Protein AF-A0A7V8YL99-F1 (afdb_monomer)

Mean predicted aligned error: 10.99 Å

Radius of gyration: 17.75 Å; Cα contacts (8 Å, |Δi|>4): 63; chains: 1; bounding box: 32×16×56 Å

Sequence (73 aa):
FGPRRPAAGFSGYRTPVPGLFLTGSGTHPIAGINGLPGKNAADTMIKYFRKEDREGKATHALAESRSQEASET

Foldseek 3Di:
DDCQWPHNPCQQQDDPDPLHGDFDPGHPDDDDDDCVRVVSRVVSNVVSVVVVCVVDNVVPVVVVVVVVVVVPD

Structure (mmCIF, N/CA/C/O backbone):
data_AF-A0A7V8YL99-F1
#
_entry.id   AF-A0A7V8YL99-F1
#
loop_
_atom_site.group_PDB
_atom_site.id
_atom_site.type_symbol
_atom_site.label_atom_id
_atom_site.label_alt_id
_atom_site.label_comp_id
_atom_site.label_asym_id
_atom_site.label_entity_id
_atom_site.label_seq_id
_atom_site.pdbx_PDB_ins_code
_atom_site.Cartn_x
_atom_site.Cartn_y
_atom_site.Cartn_z
_atom_site.occupancy
_atom_site.B_iso_or_equiv
_atom_site.auth_seq_id
_atom_site.auth_comp_id
_atom_site.auth_asym_id
_atom_site.auth_atom_id
_atom_site.pdbx_PDB_model_num
ATOM 1 N N . PHE A 1 1 ? 7.694 6.040 -15.099 1.00 57.09 1 PHE A N 1
ATOM 2 C CA . PHE A 1 1 ? 7.182 6.620 -13.839 1.00 57.09 1 PHE A CA 1
ATOM 3 C C . PHE A 1 1 ? 5.728 7.045 -13.994 1.00 57.09 1 PHE A C 1
ATOM 5 O O . PHE A 1 1 ? 5.438 8.225 -14.083 1.00 57.09 1 PHE A O 1
ATOM 12 N N . GLY A 1 2 ? 4.805 6.090 -14.130 1.00 62.12 2 GLY A N 1
ATOM 13 C CA . GLY A 1 2 ? 3.403 6.414 -14.414 1.00 62.12 2 GLY A CA 1
ATOM 14 C C . GLY A 1 2 ? 2.543 6.364 -13.149 1.00 62.12 2 GLY A C 1
ATOM 15 O O . GLY A 1 2 ? 2.700 5.410 -12.385 1.00 62.12 2 GLY A O 1
ATOM 16 N N . PRO A 1 3 ? 1.583 7.287 -12.956 1.00 70.56 3 PRO A N 1
ATOM 17 C CA . PRO A 1 3 ? 0.670 7.295 -11.807 1.00 70.56 3 PRO A CA 1
ATOM 18 C C . PRO A 1 3 ? -0.340 6.134 -11.818 1.00 70.56 3 PRO A C 1
ATOM 20 O O . PRO A 1 3 ? -1.198 6.058 -10.948 1.00 70.56 3 PRO A O 1
ATOM 23 N N . ARG A 1 4 ? -0.273 5.237 -12.812 1.00 74.06 4 ARG A N 1
ATOM 24 C CA . ARG A 1 4 ? -1.159 4.073 -12.984 1.00 74.06 4 ARG A CA 1
ATOM 25 C C . ARG A 1 4 ? -0.442 2.739 -12.777 1.00 74.06 4 ARG A C 1
ATOM 27 O O . ARG A 1 4 ? -0.894 1.718 -13.277 1.00 74.06 4 ARG A O 1
ATOM 34 N N . ARG A 1 5 ? 0.721 2.744 -12.127 1.00 74.38 5 ARG A N 1
ATOM 35 C CA . ARG A 1 5 ? 1.427 1.506 -11.784 1.00 74.38 5 ARG A CA 1
ATOM 36 C C . ARG A 1 5 ? 0.918 0.958 -10.449 1.00 74.38 5 ARG A C 1
ATOM 38 O O . ARG A 1 5 ? 0.762 1.763 -9.528 1.00 74.38 5 ARG A O 1
ATOM 45 N N . PRO A 1 6 ? 0.734 -0.368 -10.310 1.00 73.06 6 PRO A N 1
ATOM 46 C CA . PRO A 1 6 ? 0.941 -1.430 -11.312 1.00 73.06 6 PRO A CA 1
ATOM 47 C C . PRO A 1 6 ? -0.216 -1.596 -12.314 1.00 73.06 6 PRO A C 1
ATOM 49 O O . PRO A 1 6 ? 0.005 -2.099 -13.410 1.00 73.06 6 PRO A O 1
ATOM 52 N N . ALA A 1 7 ? -1.411 -1.118 -11.971 1.00 78.19 7 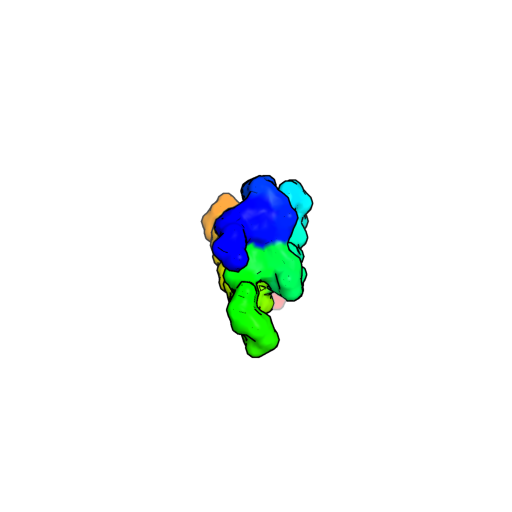ALA A N 1
ATOM 53 C CA . ALA A 1 7 ? -2.569 -1.011 -12.854 1.00 78.19 7 ALA A CA 1
ATOM 54 C C . ALA A 1 7 ? -3.356 0.272 -12.527 1.00 78.19 7 ALA A C 1
ATOM 56 O O . ALA A 1 7 ? -3.149 0.898 -11.479 1.00 78.19 7 ALA A O 1
ATOM 57 N N . ALA A 1 8 ? -4.263 0.684 -13.415 1.00 76.00 8 ALA A N 1
ATOM 58 C CA . ALA A 1 8 ? -5.132 1.831 -13.157 1.00 76.00 8 ALA A CA 1
ATOM 59 C C . ALA A 1 8 ? -5.936 1.614 -11.860 1.00 76.00 8 ALA A C 1
ATOM 61 O O . ALA A 1 8 ? -6.514 0.552 -11.659 1.00 76.00 8 ALA A O 1
ATOM 62 N N . GLY A 1 9 ? -5.924 2.603 -10.961 1.00 76.12 9 GLY A N 1
ATOM 63 C CA . GLY A 1 9 ? -6.575 2.517 -9.646 1.00 76.12 9 GLY A CA 1
ATOM 64 C C . GLY A 1 9 ? -5.735 1.881 -8.528 1.00 76.12 9 GLY A C 1
ATOM 65 O O . GLY A 1 9 ? -6.075 2.049 -7.363 1.00 76.12 9 GLY A O 1
ATOM 66 N N . PHE A 1 10 ? -4.603 1.240 -8.841 1.00 76.38 10 PHE A N 1
ATOM 67 C CA . PHE A 1 10 ? -3.748 0.555 -7.852 1.00 76.38 10 PHE A CA 1
ATOM 68 C C . PHE A 1 10 ? -2.533 1.377 -7.389 1.00 76.38 10 PHE A C 1
ATOM 70 O O . PHE A 1 10 ? -1.683 0.886 -6.647 1.00 76.38 10 PHE A O 1
ATOM 77 N N . SER A 1 11 ? -2.428 2.642 -7.796 1.00 76.06 11 SER A N 1
ATOM 78 C CA . SER A 1 11 ? -1.323 3.522 -7.390 1.00 76.06 11 SER A CA 1
ATOM 79 C C . SER A 1 11 ? -1.425 4.040 -5.957 1.00 76.06 11 SER A C 1
ATOM 81 O O . SER A 1 11 ? -0.448 4.565 -5.431 1.00 76.06 11 SER A O 1
ATOM 83 N N . GLY A 1 12 ? -2.581 3.867 -5.313 1.00 80.38 12 GLY A N 1
ATOM 84 C CA . GLY A 1 12 ? -2.811 4.222 -3.914 1.00 80.38 12 GLY A CA 1
ATOM 85 C C . GLY A 1 12 ? -2.427 3.134 -2.910 1.00 80.38 12 GLY A C 1
ATOM 86 O O . GLY A 1 12 ? -2.898 3.206 -1.781 1.00 80.38 12 GLY A O 1
ATOM 87 N N . TYR A 1 13 ? -1.657 2.113 -3.311 1.00 85.62 13 TYR A N 1
ATOM 88 C CA . TYR A 1 13 ? -1.194 0.972 -2.493 1.00 85.62 13 TYR A CA 1
ATOM 89 C C . TYR A 1 13 ? -2.289 0.082 -1.885 1.00 85.62 13 TYR A C 1
ATOM 91 O O . TYR A 1 13 ? -1.984 -1.002 -1.403 1.00 85.62 13 TYR A O 1
ATOM 99 N N . ARG A 1 14 ? -3.559 0.492 -1.912 1.00 86.56 14 ARG A N 1
ATOM 100 C CA . ARG A 1 14 ? -4.700 -0.336 -1.516 1.00 86.56 14 ARG A CA 1
ATOM 101 C C . ARG A 1 14 ? -5.117 -1.262 -2.641 1.00 86.56 14 ARG A C 1
ATOM 103 O O . ARG A 1 14 ? -5.080 -0.891 -3.814 1.00 86.56 14 ARG A O 1
ATOM 110 N N . THR A 1 15 ? -5.558 -2.447 -2.251 1.00 87.38 15 THR A N 1
ATOM 111 C CA . THR A 1 15 ? -6.202 -3.400 -3.149 1.00 87.38 15 THR A CA 1
ATOM 112 C C . THR A 1 15 ? -7.705 -3.471 -2.845 1.00 87.38 15 THR A C 1
ATOM 114 O O . THR A 1 15 ? -8.140 -2.972 -1.805 1.00 87.38 15 THR A O 1
ATOM 117 N N . PRO A 1 16 ? -8.519 -4.075 -3.730 1.00 86.88 16 PRO A N 1
ATOM 118 C CA . PRO A 1 16 ? -9.931 -4.341 -3.452 1.00 86.88 16 PRO A CA 1
ATOM 119 C C . PRO A 1 16 ? -10.163 -5.292 -2.271 1.00 86.88 16 PRO A C 1
ATOM 121 O O . PRO A 1 16 ? -11.271 -5.343 -1.748 1.00 86.88 16 PRO A O 1
ATOM 124 N N . VAL A 1 17 ? -9.141 -6.053 -1.863 1.00 87.56 17 VAL A N 1
ATOM 125 C CA . VAL A 1 17 ? -9.209 -6.947 -0.706 1.00 87.56 17 VAL A CA 1
ATOM 126 C C . VAL A 1 17 ? -8.934 -6.125 0.562 1.00 87.56 17 VAL A C 1
ATOM 128 O O . VAL A 1 17 ? -7.848 -5.548 0.682 1.00 87.56 17 VAL A O 1
ATOM 131 N N . PRO A 1 18 ? -9.883 -6.048 1.516 1.00 85.56 18 PRO A N 1
ATOM 132 C CA . PRO A 1 18 ? -9.689 -5.307 2.761 1.00 85.56 18 PRO A CA 1
ATOM 133 C C . PRO A 1 18 ? -8.465 -5.804 3.536 1.00 85.56 18 PRO A C 1
ATOM 135 O O . PRO A 1 18 ? -8.230 -7.005 3.638 1.00 85.56 18 PRO A O 1
ATOM 138 N N . GLY A 1 19 ? -7.667 -4.875 4.064 1.00 85.56 19 GLY A N 1
ATOM 139 C CA . GLY A 1 19 ? -6.439 -5.194 4.801 1.00 85.56 19 GLY A CA 1
ATOM 140 C C . GLY A 1 19 ? -5.244 -5.637 3.942 1.00 85.56 19 GLY A C 1
ATOM 141 O O . GLY A 1 19 ? -4.150 -5.783 4.484 1.00 85.56 19 GLY A O 1
ATOM 142 N N . LEU A 1 20 ? -5.397 -5.801 2.621 1.00 89.19 20 LEU A N 1
ATOM 143 C CA . LEU A 1 20 ? -4.296 -6.143 1.716 1.00 89.19 20 LEU A CA 1
ATOM 144 C C . LEU A 1 20 ? -3.742 -4.896 1.008 1.00 89.19 20 LEU A C 1
ATOM 146 O O . LEU A 1 20 ? -4.450 -4.203 0.266 1.00 89.19 20 LEU A O 1
ATOM 150 N N . PHE A 1 21 ? -2.440 -4.663 1.189 1.00 89.56 21 PHE A N 1
ATOM 151 C CA . PHE A 1 21 ? -1.699 -3.539 0.614 1.00 89.56 21 PHE A CA 1
ATOM 152 C C . PHE A 1 21 ? -0.598 -4.028 -0.327 1.00 89.56 21 PHE A C 1
ATOM 154 O O . PHE A 1 21 ? 0.013 -5.073 -0.114 1.00 89.56 21 PHE A O 1
ATOM 161 N N . LEU A 1 22 ? -0.345 -3.256 -1.377 1.00 88.88 22 LEU A N 1
ATOM 162 C CA . LEU A 1 22 ? 0.556 -3.600 -2.467 1.00 88.88 22 LEU A CA 1
ATOM 163 C C . LEU A 1 22 ? 1.821 -2.744 -2.419 1.00 88.88 22 LEU A C 1
ATOM 165 O O . LEU A 1 22 ? 1.738 -1.529 -2.273 1.00 88.88 22 LEU A O 1
ATOM 169 N N . THR A 1 23 ? 2.988 -3.365 -2.588 1.00 89.31 23 THR A N 1
ATOM 170 C CA . THR A 1 23 ? 4.296 -2.694 -2.625 1.00 89.31 23 THR A CA 1
ATOM 171 C C . THR A 1 23 ? 5.281 -3.448 -3.530 1.00 89.31 23 THR A C 1
ATOM 173 O O . THR A 1 23 ? 4.977 -4.543 -3.999 1.00 89.31 23 THR A O 1
ATOM 176 N N . GLY A 1 24 ? 6.456 -2.870 -3.794 1.00 83.75 24 GLY A N 1
ATOM 177 C CA . GLY A 1 24 ? 7.551 -3.496 -4.544 1.00 83.75 24 GLY A CA 1
ATOM 178 C C . GLY A 1 24 ? 8.034 -2.678 -5.743 1.00 83.75 24 GLY A C 1
ATOM 179 O O . GLY A 1 24 ? 7.690 -1.509 -5.895 1.00 83.75 24 GLY A O 1
ATOM 180 N N . SER A 1 25 ? 8.818 -3.306 -6.628 1.00 79.25 25 SER A N 1
ATOM 181 C CA . SER A 1 25 ? 9.416 -2.686 -7.829 1.00 79.25 25 SER A CA 1
ATOM 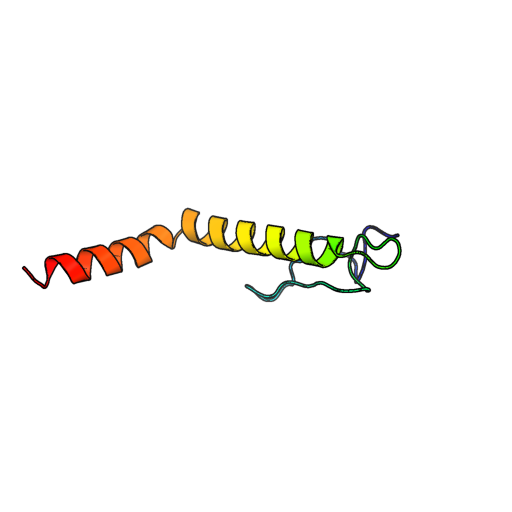182 C C . SER A 1 25 ? 8.427 -2.455 -8.994 1.00 79.25 25 SER A C 1
ATOM 184 O O . SER A 1 25 ? 8.772 -1.881 -10.033 1.00 79.25 25 SER A O 1
ATOM 186 N N . GLY A 1 26 ? 7.169 -2.867 -8.826 1.00 77.81 26 GLY A N 1
ATOM 187 C CA . GLY A 1 26 ? 6.078 -2.604 -9.766 1.00 77.81 26 GLY A CA 1
ATOM 188 C C . GLY A 1 26 ? 5.166 -1.442 -9.365 1.00 77.81 26 GLY A C 1
ATOM 189 O O . GLY A 1 26 ? 4.389 -0.982 -10.198 1.00 77.81 26 GLY A O 1
ATOM 190 N N . THR A 1 27 ? 5.240 -0.952 -8.124 1.00 81.94 27 THR A N 1
ATOM 191 C CA . THR A 1 27 ? 4.314 0.064 -7.593 1.00 81.94 27 THR A CA 1
ATOM 192 C C . THR A 1 27 ? 4.804 1.490 -7.815 1.00 81.94 27 THR A C 1
ATOM 194 O O . THR A 1 27 ? 5.995 1.760 -7.817 1.00 81.94 27 THR A O 1
ATOM 197 N N . HIS A 1 28 ? 3.905 2.447 -8.013 1.00 80.12 28 HIS A N 1
ATOM 198 C CA . HIS A 1 28 ? 4.302 3.858 -8.029 1.00 80.12 28 HIS A CA 1
ATOM 199 C C . HIS A 1 28 ? 4.825 4.297 -6.640 1.00 80.12 28 HIS A C 1
ATOM 201 O O . HIS A 1 28 ? 4.347 3.750 -5.654 1.00 80.12 28 HIS A O 1
ATOM 207 N N . PRO A 1 29 ? 5.724 5.292 -6.501 1.00 79.12 29 PRO A N 1
ATOM 208 C CA . PRO A 1 29 ? 6.760 5.713 -7.439 1.00 79.12 29 PRO A CA 1
ATOM 209 C C . PRO A 1 29 ? 8.009 4.828 -7.297 1.00 79.12 29 PRO A C 1
ATOM 211 O O . PRO A 1 29 ? 8.347 4.404 -6.196 1.00 79.12 29 PRO A O 1
ATOM 214 N N . ILE A 1 30 ? 8.750 4.609 -8.387 1.00 66.38 30 ILE A N 1
ATOM 215 C CA . ILE A 1 30 ? 10.058 3.934 -8.320 1.00 66.38 30 ILE A CA 1
ATOM 216 C C . ILE A 1 30 ? 11.039 4.614 -9.250 1.00 66.38 30 ILE A C 1
ATOM 218 O O . ILE A 1 30 ? 10.903 4.462 -10.464 1.00 66.38 30 ILE A O 1
ATOM 222 N N . ALA A 1 31 ? 12.029 5.302 -8.671 1.00 70.56 31 ALA A N 1
ATOM 223 C CA . ALA A 1 31 ? 13.254 5.730 -9.344 1.00 70.56 31 ALA A CA 1
ATOM 224 C C . ALA A 1 31 ? 14.435 4.919 -8.812 1.00 70.56 31 ALA A C 1
ATOM 226 O O . ALA A 1 31 ? 14.864 5.145 -7.684 1.00 70.56 31 ALA A O 1
ATOM 227 N N . GLY A 1 32 ? 14.945 3.957 -9.581 1.00 78.56 32 GLY A N 1
ATOM 228 C CA . GLY A 1 32 ? 16.059 3.112 -9.132 1.00 78.56 32 GLY A CA 1
ATOM 229 C C . GLY A 1 32 ? 15.741 2.268 -7.887 1.00 78.56 32 GLY A C 1
ATOM 230 O O . GLY A 1 32 ? 14.577 2.019 -7.568 1.00 78.56 32 GLY A O 1
ATOM 231 N N . ILE A 1 33 ? 16.789 1.814 -7.192 1.00 80.62 33 ILE A N 1
ATOM 232 C CA . ILE A 1 33 ? 16.682 1.022 -5.959 1.00 80.62 33 ILE A CA 1
ATOM 233 C C . ILE A 1 33 ? 16.396 1.967 -4.788 1.00 80.62 33 ILE A C 1
ATOM 235 O O . ILE A 1 33 ? 17.282 2.677 -4.321 1.00 80.62 33 ILE A O 1
ATOM 239 N N . ASN A 1 34 ? 15.146 2.009 -4.330 1.00 83.31 34 ASN A N 1
ATOM 240 C CA . ASN A 1 34 ? 14.730 2.830 -3.194 1.00 83.31 34 ASN A CA 1
ATOM 241 C C . ASN A 1 34 ? 13.598 2.146 -2.404 1.00 83.31 34 ASN A C 1
ATOM 243 O O . ASN A 1 34 ? 12.884 1.294 -2.931 1.00 83.31 34 ASN A O 1
ATOM 247 N N . GLY A 1 35 ? 13.421 2.545 -1.141 1.00 86.62 35 GLY A N 1
ATOM 248 C CA . GLY A 1 35 ? 12.393 2.012 -0.235 1.00 86.62 35 GLY A CA 1
ATOM 249 C C . GLY A 1 35 ? 11.074 2.795 -0.200 1.00 86.62 35 GLY A C 1
ATOM 250 O O . GLY A 1 35 ? 10.212 2.484 0.623 1.00 86.62 35 GLY A O 1
ATOM 251 N N . LEU A 1 36 ? 10.888 3.808 -1.058 1.00 89.31 36 LEU A N 1
ATOM 252 C CA . LEU A 1 36 ? 9.676 4.641 -1.080 1.00 89.31 36 LEU A CA 1
ATOM 253 C C . LEU A 1 36 ? 8.369 3.849 -1.230 1.00 89.31 36 LEU A C 1
ATOM 255 O O . LEU A 1 36 ? 7.439 4.141 -0.476 1.00 89.31 36 LEU A O 1
ATOM 259 N N . PRO A 1 37 ? 8.245 2.850 -2.130 1.00 88.19 37 PRO A N 1
ATOM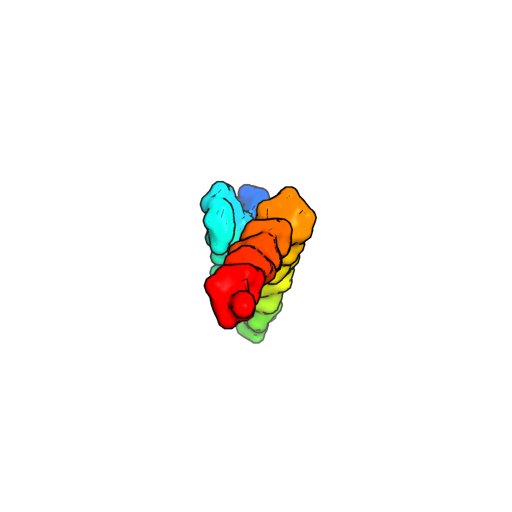 260 C CA . PRO A 1 37 ? 7.000 2.093 -2.233 1.00 88.19 37 PRO A CA 1
ATOM 261 C C . PRO A 1 37 ? 6.686 1.309 -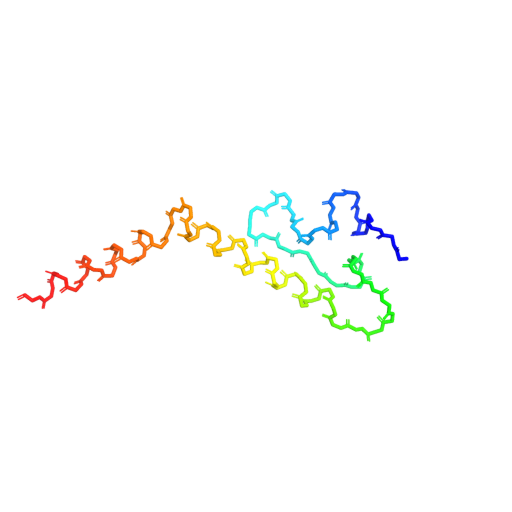0.954 1.00 88.19 37 PRO A C 1
ATOM 263 O O . PRO A 1 37 ? 5.518 1.162 -0.602 1.00 88.19 37 PRO A O 1
ATOM 266 N N . GLY A 1 38 ? 7.708 0.831 -0.235 1.00 89.44 38 GLY A N 1
ATOM 267 C CA . GLY A 1 38 ? 7.540 0.165 1.059 1.00 89.44 38 GLY A CA 1
ATOM 268 C C . GLY A 1 38 ? 7.004 1.128 2.114 1.00 89.44 38 GLY A C 1
ATOM 269 O O . GLY A 1 38 ? 5.972 0.866 2.730 1.00 89.44 38 GLY A O 1
ATOM 270 N N . LYS A 1 39 ? 7.657 2.289 2.250 1.00 90.62 39 LYS A N 1
ATOM 271 C CA . LYS A 1 39 ? 7.238 3.347 3.179 1.00 90.62 39 LYS A CA 1
ATOM 272 C C . LYS A 1 39 ? 5.802 3.804 2.915 1.00 90.62 39 LYS A C 1
ATOM 274 O O . LYS A 1 39 ? 4.991 3.849 3.832 1.00 90.62 39 LYS A O 1
ATOM 279 N N . ASN A 1 40 ? 5.470 4.099 1.663 1.00 90.56 40 ASN A N 1
ATOM 280 C CA . ASN A 1 40 ? 4.154 4.625 1.316 1.00 90.56 40 ASN A CA 1
ATOM 281 C C . ASN A 1 40 ? 3.038 3.584 1.499 1.00 90.56 40 ASN A C 1
ATOM 283 O O . ASN A 1 40 ? 1.932 3.939 1.917 1.00 90.56 40 ASN A O 1
ATOM 287 N N . ALA A 1 41 ? 3.315 2.305 1.219 1.00 90.25 41 ALA A N 1
ATOM 288 C CA . ALA A 1 41 ? 2.378 1.223 1.502 1.00 90.25 41 ALA A CA 1
ATOM 289 C C . ALA A 1 41 ? 2.127 1.085 3.012 1.00 90.25 41 ALA A C 1
ATOM 291 O O . ALA A 1 41 ? 0.971 1.023 3.427 1.00 90.25 41 ALA A O 1
ATOM 292 N N . ALA A 1 42 ? 3.183 1.136 3.832 1.00 92.44 42 ALA A N 1
ATOM 293 C CA . ALA A 1 42 ? 3.069 1.101 5.290 1.00 92.44 42 ALA A CA 1
ATOM 294 C C . ALA A 1 42 ? 2.283 2.304 5.842 1.00 92.44 42 ALA A C 1
ATOM 296 O O . ALA A 1 42 ? 1.359 2.126 6.634 1.00 92.44 42 ALA A O 1
ATOM 297 N N . ASP A 1 43 ? 2.564 3.520 5.369 1.00 92.56 43 ASP A N 1
ATOM 298 C CA . ASP A 1 43 ? 1.814 4.721 5.760 1.00 92.56 43 ASP A CA 1
ATOM 299 C C . ASP A 1 43 ? 0.328 4.613 5.384 1.00 92.56 43 ASP A C 1
ATOM 301 O O . ASP A 1 43 ? -0.551 5.061 6.125 1.00 92.56 43 ASP A O 1
ATOM 305 N N . THR A 1 44 ? 0.029 4.010 4.231 1.00 91.44 44 THR A N 1
ATOM 306 C CA . THR A 1 44 ? -1.348 3.774 3.778 1.00 91.44 44 THR A CA 1
ATOM 307 C C . THR A 1 44 ? -2.052 2.741 4.656 1.00 91.44 44 THR A C 1
ATOM 309 O O . THR A 1 44 ? -3.203 2.956 5.040 1.00 91.44 44 THR A O 1
ATOM 312 N N . MET A 1 45 ? -1.351 1.667 5.021 1.00 91.56 45 MET A N 1
ATOM 313 C CA . MET A 1 45 ? -1.822 0.634 5.940 1.00 91.56 45 MET A CA 1
ATOM 314 C C . MET A 1 45 ? -2.149 1.212 7.319 1.00 91.56 45 MET A C 1
ATOM 316 O O . MET A 1 45 ? -3.261 1.045 7.814 1.00 91.56 45 MET A O 1
ATOM 320 N N . ILE A 1 46 ? -1.221 1.966 7.910 1.00 92.19 46 ILE A N 1
ATOM 321 C CA . ILE A 1 46 ? -1.408 2.587 9.228 1.00 92.19 46 ILE A CA 1
ATOM 322 C C . ILE A 1 46 ? -2.600 3.548 9.211 1.00 92.19 46 ILE A C 1
ATOM 324 O O . ILE A 1 46 ? -3.403 3.558 10.142 1.00 92.19 46 ILE A O 1
ATOM 328 N N . LYS A 1 47 ? -2.752 4.354 8.151 1.00 88.94 47 LYS A N 1
ATOM 329 C CA . LYS A 1 47 ? -3.908 5.255 7.999 1.00 88.94 47 LYS A CA 1
ATOM 330 C C . LYS A 1 47 ? -5.222 4.494 7.864 1.00 88.94 47 LYS A C 1
ATOM 332 O O . LYS A 1 47 ? -6.223 4.958 8.401 1.00 88.94 47 LYS A O 1
ATOM 337 N N . TYR A 1 48 ? -5.224 3.375 7.143 1.00 88.50 48 TYR A N 1
ATOM 338 C CA . TYR A 1 48 ? -6.403 2.531 6.977 1.00 88.50 48 TYR A CA 1
ATOM 339 C C . TYR A 1 48 ? -6.851 1.950 8.320 1.00 88.50 48 TYR A C 1
ATOM 341 O O . TYR A 1 48 ? -7.985 2.193 8.719 1.00 88.50 48 TYR A O 1
ATOM 349 N N . PHE A 1 49 ? -5.942 1.312 9.062 1.00 85.81 49 PHE A N 1
ATOM 350 C CA . PHE A 1 49 ? -6.269 0.737 10.368 1.00 85.81 49 PHE A CA 1
ATOM 351 C C . PHE A 1 49 ? -6.618 1.805 11.408 1.00 85.81 49 PHE A C 1
ATOM 353 O O . PHE A 1 49 ? -7.623 1.675 12.089 1.00 85.81 49 PHE A O 1
ATOM 360 N N . ARG A 1 50 ? -5.916 2.949 11.440 1.00 85.81 50 ARG A N 1
ATOM 361 C CA . ARG A 1 50 ? -6.323 4.090 12.286 1.00 85.81 50 ARG A CA 1
ATOM 362 C C . ARG A 1 50 ? -7.724 4.603 1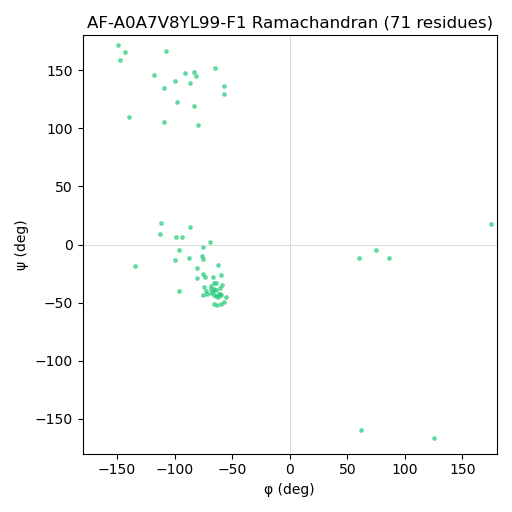1.966 1.00 85.81 50 ARG A C 1
ATOM 364 O O . ARG A 1 50 ? -8.401 5.120 12.853 1.00 85.81 50 ARG A O 1
ATOM 371 N N . LYS A 1 51 ? -8.121 4.563 10.693 1.00 78.44 51 LYS A N 1
ATOM 372 C CA . LYS A 1 51 ? -9.459 4.968 10.267 1.00 78.44 51 LYS A CA 1
ATOM 373 C C . LYS A 1 51 ? -10.489 3.928 10.708 1.00 78.44 51 LYS A C 1
ATOM 375 O O . LYS A 1 51 ? -11.497 4.339 11.259 1.00 78.44 51 LYS A O 1
ATOM 380 N N . GLU A 1 52 ? -10.209 2.630 10.569 1.00 74.50 52 GLU A N 1
ATOM 381 C CA . GLU A 1 52 ? -11.056 1.554 11.114 1.00 74.50 52 GLU A CA 1
ATOM 382 C C . GLU A 1 52 ? -11.204 1.647 12.642 1.00 74.50 52 GLU A C 1
ATOM 384 O O . GLU A 1 52 ? -12.314 1.553 13.166 1.00 74.50 52 GLU A O 1
ATOM 389 N N . ASP A 1 53 ? -10.114 1.919 13.360 1.00 74.69 53 ASP A N 1
ATOM 390 C CA . ASP A 1 53 ? -10.131 2.112 14.811 1.00 74.69 53 ASP A CA 1
ATOM 391 C C . ASP A 1 53 ? -11.005 3.309 15.200 1.00 74.69 53 ASP A C 1
ATOM 393 O O . ASP A 1 53 ? -11.799 3.219 16.138 1.00 74.69 53 ASP A O 1
ATOM 397 N N . ARG A 1 54 ? -10.894 4.416 14.453 1.00 71.50 54 ARG A N 1
ATOM 398 C CA . ARG A 1 54 ? -11.642 5.660 14.686 1.00 71.50 54 ARG A CA 1
ATOM 399 C C . ARG A 1 54 ? -13.114 5.568 14.278 1.00 71.50 54 ARG A C 1
ATOM 401 O O . ARG A 1 54 ? -13.945 6.189 14.929 1.00 71.50 54 ARG A O 1
ATOM 408 N N . GLU A 1 55 ? -13.424 4.855 13.200 1.00 66.81 55 GLU A N 1
ATOM 409 C CA . GLU A 1 55 ? -14.781 4.723 12.656 1.00 66.81 55 GLU A CA 1
ATOM 410 C C . GLU A 1 55 ? -15.572 3.568 13.289 1.00 66.81 55 GLU A C 1
ATOM 412 O O . GLU A 1 55 ? -16.789 3.538 13.127 1.00 66.81 55 GLU A O 1
ATOM 417 N N . GLY A 1 56 ? -14.946 2.668 14.067 1.00 55.16 56 GLY A N 1
ATOM 418 C CA . GLY A 1 56 ? -15.732 1.709 14.853 1.00 55.16 56 GLY A CA 1
ATOM 419 C C . GLY A 1 56 ? -15.036 0.601 15.652 1.00 55.16 56 GLY A C 1
ATOM 420 O O . GLY A 1 56 ? -15.737 -0.349 15.993 1.00 55.16 56 GLY A O 1
ATOM 421 N N . LYS A 1 57 ? -13.726 0.639 15.963 1.00 53.41 57 LYS A N 1
ATOM 422 C CA . LYS A 1 57 ? -13.074 -0.494 16.679 1.00 53.41 57 LYS A CA 1
ATOM 423 C C . LYS A 1 57 ? -12.145 -0.178 17.852 1.00 53.41 57 LYS A C 1
ATOM 425 O O . LYS A 1 57 ? -12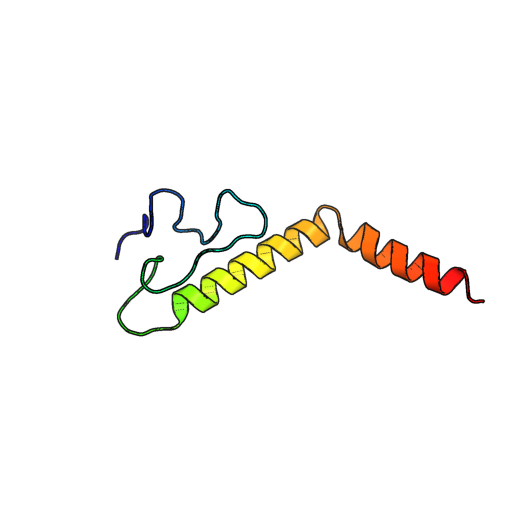.008 -1.044 18.716 1.00 53.41 57 LYS A O 1
ATOM 430 N N . ALA A 1 58 ? -11.633 1.045 18.011 1.00 52.06 58 ALA A N 1
ATOM 431 C CA . ALA A 1 58 ? -11.088 1.460 19.313 1.00 52.06 58 ALA A CA 1
ATOM 432 C C . ALA A 1 58 ? -12.171 1.383 20.410 1.00 52.06 5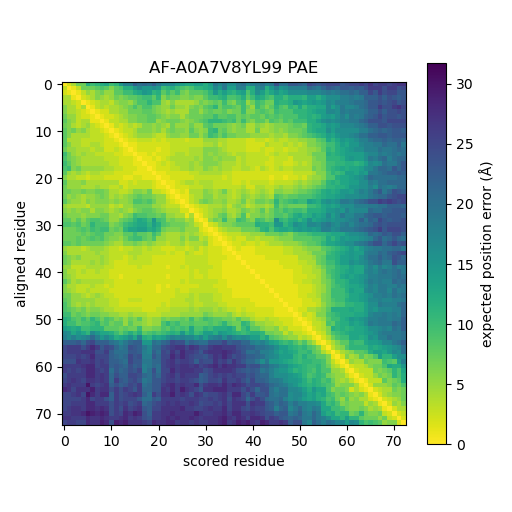8 ALA A C 1
ATOM 434 O O . ALA A 1 58 ? -11.877 1.140 21.575 1.00 52.06 58 ALA A O 1
ATOM 435 N N . THR A 1 59 ? -13.439 1.510 20.013 1.00 51.16 59 THR A N 1
ATOM 436 C CA . THR A 1 59 ? -14.637 1.327 20.834 1.00 51.16 59 THR A CA 1
ATOM 437 C C . THR A 1 59 ? -14.872 -0.104 21.314 1.00 51.16 59 THR A C 1
ATOM 439 O O . THR A 1 59 ? -15.469 -0.250 22.370 1.00 51.16 59 THR A O 1
ATOM 442 N N . HIS A 1 60 ? -14.416 -1.146 20.605 1.00 51.09 60 HIS A N 1
ATOM 443 C CA . HIS A 1 60 ? -14.612 -2.536 21.042 1.00 51.09 60 HIS A CA 1
ATOM 444 C C . HIS A 1 60 ? -13.401 -3.091 21.792 1.00 51.09 60 HIS A C 1
ATOM 446 O O . HIS A 1 60 ? -13.594 -3.687 22.839 1.00 51.09 60 HIS A O 1
ATOM 452 N N . ALA A 1 61 ? -12.167 -2.804 21.366 1.00 51.62 61 ALA A N 1
ATOM 453 C CA . ALA A 1 61 ? -10.976 -3.260 22.094 1.00 51.62 61 ALA A CA 1
ATOM 454 C C . ALA A 1 61 ? -10.812 -2.565 23.462 1.00 51.62 61 ALA A C 1
ATOM 456 O O . ALA A 1 61 ? -10.465 -3.214 24.445 1.00 51.62 61 ALA A O 1
ATOM 457 N N . LEU A 1 62 ? -11.125 -1.263 23.556 1.00 55.97 62 LEU A N 1
ATOM 458 C CA . LEU A 1 62 ? -11.150 -0.556 24.841 1.00 55.97 62 LEU A CA 1
ATOM 459 C C . LEU A 1 62 ? -12.371 -0.957 25.688 1.00 55.97 62 LEU A C 1
ATOM 461 O O . LEU A 1 62 ? -12.304 -0.900 26.910 1.00 55.97 62 LEU A O 1
ATOM 465 N N . ALA A 1 63 ? -13.487 -1.366 25.068 1.00 56.81 63 ALA A N 1
ATOM 466 C CA . ALA A 1 63 ? -14.633 -1.906 25.800 1.00 56.81 63 ALA A CA 1
ATOM 467 C C . ALA A 1 63 ? -14.346 -3.311 26.341 1.00 56.81 63 ALA A C 1
ATOM 469 O O . ALA A 1 63 ? -14.695 -3.589 27.482 1.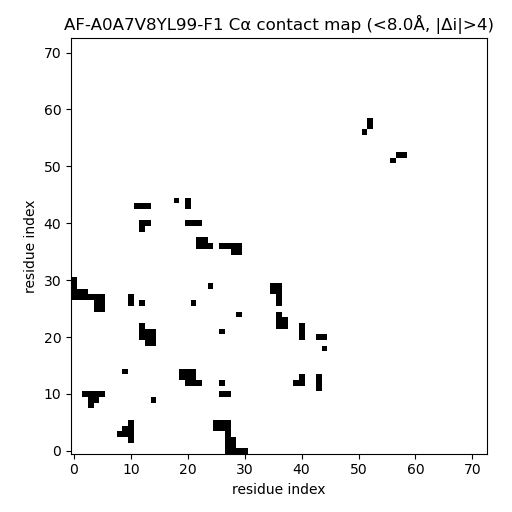00 56.81 63 ALA A O 1
ATOM 470 N N . GLU A 1 64 ? -13.668 -4.171 25.583 1.00 56.16 64 GLU A N 1
ATOM 471 C CA . GLU A 1 64 ? -13.259 -5.506 26.027 1.00 56.16 64 GLU A CA 1
ATOM 472 C C . GLU A 1 64 ? -12.229 -5.423 27.159 1.00 56.16 64 GLU A C 1
ATOM 474 O O . GLU A 1 64 ? -12.413 -6.081 28.181 1.00 56.16 64 GLU A O 1
ATOM 479 N N . SER A 1 65 ? -11.234 -4.532 27.067 1.00 59.03 65 SER A N 1
ATOM 480 C CA . SER A 1 65 ? -10.242 -4.353 28.139 1.00 59.03 65 SER A CA 1
ATOM 481 C C . SER A 1 65 ? -10.850 -3.794 29.435 1.00 59.03 65 SER A C 1
ATOM 483 O O . SER A 1 65 ? -10.498 -4.238 30.522 1.00 59.03 65 SER A O 1
ATOM 485 N N . ARG A 1 66 ? -11.816 -2.865 29.342 1.00 56.66 66 ARG A N 1
ATOM 486 C CA . ARG A 1 66 ? -12.510 -2.286 30.514 1.00 56.66 66 ARG A CA 1
ATOM 487 C C . ARG A 1 66 ? -13.529 -3.242 31.142 1.00 56.66 66 ARG A C 1
ATOM 489 O O . ARG A 1 66 ? -13.846 -3.110 32.319 1.00 56.66 66 ARG A O 1
ATOM 496 N N . SER A 1 67 ? -14.050 -4.179 30.349 1.00 55.03 67 SER A N 1
ATOM 497 C CA . SER A 1 67 ? -14.985 -5.214 30.807 1.00 55.03 67 SER A CA 1
ATOM 498 C C . SER A 1 67 ? -14.264 -6.373 31.493 1.00 55.03 67 SER A C 1
ATOM 500 O O . SER A 1 67 ? -14.837 -6.998 3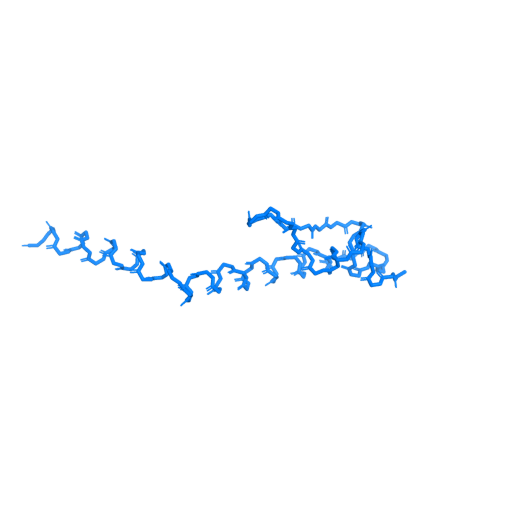2.378 1.00 55.03 67 SER A O 1
ATOM 502 N N . GLN A 1 68 ? -13.010 -6.638 31.116 1.00 60.34 68 GLN A N 1
ATOM 503 C CA . GLN A 1 68 ? -12.171 -7.649 31.760 1.00 60.34 68 GLN A CA 1
ATOM 504 C C . GLN A 1 68 ? -11.639 -7.163 33.120 1.00 60.34 68 GLN A C 1
ATOM 506 O O . GLN A 1 68 ? -11.790 -7.880 34.105 1.00 60.34 68 GLN A O 1
ATOM 511 N N . GLU A 1 69 ? -11.165 -5.915 33.228 1.00 57.97 69 GLU A N 1
ATOM 512 C CA . GLU A 1 69 ? -10.686 -5.349 34.507 1.00 57.97 69 GLU A CA 1
ATOM 513 C C . GLU A 1 69 ? -11.795 -5.171 35.566 1.00 57.97 69 GLU A C 1
ATOM 515 O O . GLU A 1 69 ? -11.547 -5.351 36.755 1.00 57.97 69 GLU A O 1
ATOM 520 N N . ALA A 1 70 ? -13.038 -4.872 35.165 1.00 59.78 70 ALA A N 1
ATOM 521 C CA . ALA A 1 70 ? -14.172 -4.730 36.092 1.00 59.78 70 ALA A CA 1
ATOM 522 C C . ALA A 1 70 ? -14.732 -6.071 36.610 1.00 59.78 70 ALA A C 1
ATOM 524 O O . ALA A 1 70 ? -15.584 -6.076 37.495 1.00 59.78 70 ALA A O 1
ATOM 525 N N . SER A 1 71 ? -14.288 -7.196 36.041 1.00 58.28 71 SER A N 1
ATOM 526 C CA . SER A 1 71 ? -14.696 -8.545 36.456 1.00 58.28 71 SER A CA 1
ATOM 527 C C . SER A 1 71 ? -13.714 -9.215 37.428 1.00 58.28 71 SER A C 1
ATOM 529 O O . SER A 1 71 ? -14.003 -10.298 37.930 1.00 58.28 71 SER A O 1
ATOM 531 N N . GLU A 1 72 ? -12.577 -8.567 37.708 1.00 59.72 72 GLU A N 1
ATOM 532 C CA . GLU A 1 72 ? -11.470 -9.084 38.530 1.00 59.72 72 GLU A CA 1
ATOM 533 C C . GLU A 1 72 ? -11.272 -8.329 39.870 1.00 59.72 72 GLU A C 1
ATOM 535 O O . GLU A 1 72 ? -10.303 -8.594 40.581 1.00 59.72 72 GLU A O 1
ATOM 540 N N . THR A 1 73 ? -12.194 -7.427 40.253 1.00 56.22 73 THR A N 1
ATOM 541 C CA . THR A 1 73 ? -12.231 -6.732 41.568 1.00 56.22 73 THR A CA 1
ATOM 542 C C . THR A 1 73 ? -13.577 -6.885 42.259 1.00 56.22 73 THR A C 1
ATOM 544 O O . THR A 1 73 ? -13.570 -7.004 43.505 1.00 56.22 73 THR A O 1
#

Secondary structure (DSSP, 8-state):
--TT-SSTT-TTSB-SSTT-B--STTSSP--SS-SHHHHHHHHHHHHHHHHHIIIIIHHHHHHHHHHHHTT--

Solvent-accessible surface area (backbone atoms only — not comparable to full-atom values): 4325 Å² total; per-residue (Å²): 134,54,86,40,20,70,40,81,83,36,40,73,22,50,52,96,52,87,96,44,68,50,61,51,99,60,29,39,68,65,78,76,96,69,63,58,19,53,53,54,25,49,55,48,50,54,52,49,52,54,45,48,32,72,76,68,37,52,68,50,58,55,45,52,54,56,55,54,60,70,72,76,117

pLDDT: mean 75.4, std 13.34, range [51.09, 92.56]